Protein AF-A0A947XLY1-F1 (afdb_monomer_lite)

Sequence (46 aa):
AVASALAQAGISCNVIAGFYHDHLFVAHADGPRALAALQQLSEQAE

Structure (mmCIF, N/CA/C/O backbone):
data_AF-A0A947XLY1-F1
#
_entry.id   AF-A0A947XLY1-F1
#
loop_
_atom_site.group_PDB
_atom_site.id
_atom_site.type_symbol
_atom_site.label_atom_id
_atom_site.label_alt_id
_atom_site.label_comp_id
_atom_site.label_asym_id
_atom_site.label_entity_id
_atom_site.label_seq_id
_atom_site.pdbx_PDB_ins_code
_atom_site.Cartn_x
_atom_site.Cartn_y
_atom_site.Cartn_z
_atom_site.occupancy
_atom_site.B_iso_or_equiv
_atom_site.auth_seq_id
_atom_site.auth_comp_id
_atom_site.auth_asym_id
_atom_site.auth_atom_id
_atom_site.pdbx_PDB_model_num
ATOM 1 N N . ALA A 1 1 ? -7.122 2.634 7.822 1.00 88.94 1 ALA A N 1
ATOM 2 C CA . ALA A 1 1 ? -7.869 3.096 6.634 1.00 88.94 1 ALA A CA 1
ATOM 3 C C . ALA A 1 1 ? -7.057 2.863 5.361 1.00 88.94 1 ALA A C 1
ATOM 5 O O . ALA A 1 1 ? -7.349 1.904 4.665 1.00 88.94 1 ALA A O 1
ATOM 6 N N . VAL A 1 2 ? -5.985 3.629 5.118 1.00 94.94 2 VAL A N 1
ATOM 7 C CA . VAL A 1 2 ? -5.160 3.558 3.889 1.00 94.94 2 VAL A CA 1
ATOM 8 C C . VAL A 1 2 ? -4.610 2.153 3.594 1.00 94.94 2 VAL A C 1
ATOM 10 O O . VAL A 1 2 ? -4.938 1.571 2.566 1.00 94.94 2 VAL A O 1
ATOM 13 N N . ALA A 1 3 ? -3.831 1.565 4.512 1.00 94.38 3 ALA A N 1
ATOM 14 C CA . ALA A 1 3 ? -3.260 0.225 4.315 1.00 94.38 3 ALA A CA 1
ATOM 15 C C . ALA A 1 3 ? -4.338 -0.859 4.117 1.00 94.38 3 ALA A C 1
ATOM 17 O O . ALA A 1 3 ? -4.175 -1.763 3.303 1.00 94.38 3 ALA A O 1
ATOM 18 N N . SER A 1 4 ? -5.467 -0.743 4.823 1.00 95.31 4 SER A N 1
ATOM 19 C CA . SER A 1 4 ? -6.602 -1.660 4.680 1.00 95.31 4 SER A CA 1
ATOM 20 C C . SER A 1 4 ? -7.267 -1.541 3.308 1.00 95.31 4 SER A C 1
ATOM 22 O O . SER A 1 4 ? -7.592 -2.564 2.718 1.00 95.31 4 SER A O 1
ATOM 24 N N . ALA A 1 5 ? -7.434 -0.323 2.782 1.00 96.31 5 ALA A N 1
ATOM 25 C CA . ALA A 1 5 ? -8.013 -0.093 1.459 1.00 96.31 5 ALA A CA 1
ATOM 26 C C . ALA A 1 5 ? -7.134 -0.686 0.346 1.00 96.31 5 ALA A C 1
ATOM 28 O O . ALA A 1 5 ? -7.632 -1.388 -0.532 1.00 96.31 5 ALA A O 1
ATOM 29 N N . LEU A 1 6 ? -5.813 -0.493 0.427 1.00 97.12 6 LEU A N 1
ATOM 30 C CA . LEU A 1 6 ? -4.881 -1.105 -0.526 1.00 97.12 6 LEU A CA 1
ATOM 31 C C . LEU A 1 6 ? -4.880 -2.637 -0.424 1.00 97.12 6 LEU A C 1
ATOM 33 O O . LEU A 1 6 ? -4.928 -3.318 -1.449 1.00 97.12 6 LEU A O 1
ATOM 37 N N . ALA A 1 7 ? -4.922 -3.189 0.792 1.00 96.94 7 ALA A N 1
ATOM 38 C CA . ALA A 1 7 ? -5.015 -4.634 0.998 1.00 96.94 7 ALA A CA 1
ATOM 39 C C . ALA A 1 7 ? -6.316 -5.231 0.428 1.00 96.94 7 ALA A C 1
ATOM 41 O O . ALA A 1 7 ? -6.275 -6.288 -0.198 1.00 96.94 7 ALA A O 1
ATOM 42 N N . GLN A 1 8 ? -7.457 -4.546 0.577 1.00 96.81 8 GLN A N 1
ATOM 43 C CA . GLN A 1 8 ? -8.736 -4.962 -0.019 1.00 96.81 8 GLN A CA 1
ATOM 44 C C . GLN A 1 8 ? -8.696 -4.948 -1.554 1.00 96.81 8 GLN A C 1
ATOM 46 O O . GLN A 1 8 ? -9.305 -5.804 -2.190 1.00 96.81 8 GLN A O 1
ATOM 51 N N . ALA A 1 9 ? -7.928 -4.033 -2.153 1.00 96.19 9 ALA A N 1
ATOM 52 C CA . ALA A 1 9 ? -7.669 -4.007 -3.592 1.00 96.19 9 ALA A CA 1
ATOM 53 C C . ALA A 1 9 ? -6.625 -5.052 -4.055 1.00 96.19 9 ALA A C 1
ATOM 55 O O . ALA A 1 9 ? -6.314 -5.126 -5.250 1.00 96.19 9 ALA A O 1
ATOM 56 N N . GLY A 1 10 ? -6.071 -5.854 -3.137 1.00 97.56 10 GLY A N 1
ATOM 57 C CA . GLY A 1 10 ? -5.022 -6.836 -3.421 1.00 97.56 10 GLY A CA 1
ATOM 58 C C . GLY A 1 10 ? -3.667 -6.207 -3.751 1.00 97.56 10 GLY A C 1
ATOM 59 O O . GLY A 1 10 ? -2.873 -6.813 -4.466 1.00 97.56 10 GLY A O 1
ATOM 60 N N . ILE A 1 11 ? -3.412 -4.986 -3.274 1.00 98.00 11 ILE A N 1
ATOM 61 C CA . ILE A 1 11 ? -2.190 -4.227 -3.551 1.00 98.00 11 ILE A CA 1
ATOM 62 C C . ILE A 1 11 ? -1.307 -4.251 -2.306 1.00 98.00 11 ILE A C 1
ATOM 64 O O . ILE A 1 11 ? -1.661 -3.711 -1.256 1.00 98.00 11 ILE A O 1
ATOM 68 N N . SER A 1 12 ? -0.130 -4.864 -2.432 1.00 97.12 12 SER A N 1
ATOM 69 C CA . SER A 1 12 ? 0.912 -4.747 -1.412 1.00 97.12 12 SER A CA 1
ATOM 70 C C . SER A 1 12 ? 1.524 -3.349 -1.453 1.00 97.12 12 SER A C 1
ATOM 72 O O . SER A 1 12 ? 1.763 -2.799 -2.531 1.00 97.12 12 SER A O 1
ATOM 74 N N . CYS A 1 13 ? 1.811 -2.784 -0.282 1.00 97.12 13 CYS A N 1
ATOM 75 C CA . CYS A 1 13 ? 2.517 -1.517 -0.175 1.00 97.12 13 CYS A CA 1
ATOM 76 C C . CYS A 1 13 ? 3.562 -1.559 0.940 1.00 97.12 13 CYS A C 1
ATOM 78 O O . CYS A 1 13 ? 3.351 -2.169 1.988 1.00 97.12 13 CYS A O 1
ATOM 80 N N . ASN A 1 14 ? 4.678 -0.873 0.713 1.00 96.94 14 ASN A N 1
ATOM 81 C CA . ASN A 1 14 ? 5.656 -0.563 1.747 1.00 96.94 14 ASN A CA 1
ATOM 82 C C . ASN A 1 14 ? 5.411 0.871 2.211 1.00 96.94 14 ASN A C 1
ATOM 84 O O . ASN A 1 14 ? 5.425 1.792 1.393 1.00 96.94 14 ASN A O 1
ATOM 88 N N . VAL A 1 15 ? 5.190 1.058 3.508 1.00 95.00 15 VAL A N 1
ATOM 89 C CA . VAL A 1 15 ? 4.930 2.378 4.092 1.00 95.00 15 VAL A CA 1
ATOM 90 C C . VAL A 1 15 ? 6.201 2.899 4.750 1.00 95.00 15 VAL A C 1
ATOM 92 O O . VAL A 1 15 ? 6.839 2.186 5.524 1.00 95.00 15 VAL A O 1
ATOM 95 N N . ILE A 1 16 ? 6.555 4.147 4.458 1.00 96.38 16 ILE A N 1
ATOM 96 C CA . ILE A 1 16 ? 7.628 4.884 5.125 1.00 96.38 16 ILE A CA 1
ATOM 97 C C . ILE A 1 16 ? 7.007 6.076 5.841 1.00 96.38 16 ILE A C 1
ATOM 99 O O . ILE A 1 16 ? 6.496 6.988 5.192 1.00 96.38 16 ILE A O 1
ATOM 103 N N . ALA A 1 17 ? 7.091 6.081 7.169 1.00 96.19 17 ALA A N 1
ATOM 104 C CA . ALA A 1 17 ? 6.645 7.210 7.971 1.00 96.19 17 ALA A CA 1
ATOM 105 C C . ALA A 1 17 ? 7.615 8.387 7.807 1.00 96.19 17 ALA A C 1
ATOM 107 O O . ALA A 1 17 ? 8.789 8.294 8.179 1.00 96.19 17 ALA A O 1
ATOM 108 N N . GLY A 1 18 ? 7.141 9.476 7.207 1.00 95.56 18 GLY A N 1
ATOM 109 C CA . GLY A 1 18 ? 7.890 10.725 7.094 1.00 95.56 18 GLY A CA 1
ATOM 110 C C . GLY A 1 18 ? 7.491 11.720 8.181 1.00 95.56 18 GLY A C 1
ATOM 111 O O . GLY A 1 18 ? 6.488 11.551 8.864 1.00 95.56 18 GLY A O 1
ATOM 112 N N . PHE A 1 19 ? 8.275 12.790 8.335 1.00 96.44 19 PHE A N 1
ATOM 113 C CA . PHE A 1 19 ? 8.003 13.808 9.357 1.00 96.44 19 PHE A CA 1
ATOM 114 C C . PHE A 1 19 ? 6.677 14.550 9.121 1.00 96.44 19 PHE A C 1
ATOM 116 O O . PHE A 1 19 ? 5.940 14.809 10.065 1.00 96.44 19 PHE A O 1
ATOM 123 N N . TYR A 1 20 ? 6.375 14.884 7.863 1.00 96.94 20 TYR A N 1
ATOM 124 C CA . TYR A 1 20 ? 5.137 15.577 7.489 1.00 96.94 20 TYR A CA 1
ATOM 125 C C . TYR A 1 20 ? 4.071 14.627 6.945 1.00 96.94 20 TYR A C 1
ATOM 127 O O . TYR A 1 20 ? 2.887 14.809 7.217 1.00 96.94 20 TYR A O 1
ATOM 135 N N . HIS A 1 21 ? 4.488 13.627 6.167 1.00 95.44 21 HIS A N 1
ATOM 136 C CA . HIS A 1 21 ? 3.592 12.721 5.458 1.00 95.44 21 HIS A CA 1
ATOM 137 C C . HIS A 1 21 ? 4.200 11.327 5.358 1.00 95.44 21 HIS A C 1
ATOM 139 O O . HIS A 1 21 ? 5.421 11.176 5.260 1.00 95.44 21 HIS A O 1
ATOM 145 N N . ASP A 1 22 ? 3.328 10.328 5.299 1.00 95.44 22 ASP A N 1
ATOM 146 C CA . ASP A 1 22 ? 3.712 8.963 4.974 1.00 95.44 22 ASP A CA 1
ATOM 147 C C . ASP A 1 22 ? 3.903 8.810 3.464 1.00 95.44 22 ASP A C 1
ATOM 149 O O . ASP A 1 22 ? 3.135 9.340 2.658 1.00 95.44 22 ASP A O 1
ATOM 153 N N . HIS A 1 23 ? 4.913 8.037 3.077 1.00 95.62 23 HIS A N 1
ATOM 154 C CA . HIS A 1 23 ? 5.147 7.649 1.692 1.00 95.62 23 HIS A CA 1
ATOM 155 C C . HIS A 1 23 ? 4.787 6.181 1.510 1.00 95.62 23 HIS A C 1
ATOM 157 O O . HIS A 1 23 ? 5.269 5.319 2.246 1.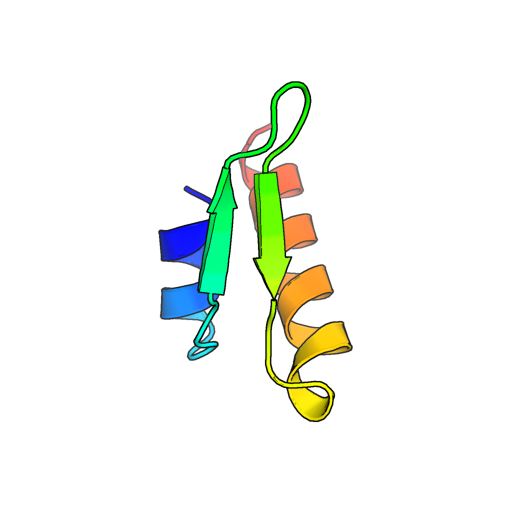00 95.62 23 HIS A O 1
ATOM 163 N N . LEU A 1 24 ? 3.957 5.893 0.510 1.00 96.44 24 LEU A N 1
ATOM 164 C CA . LEU A 1 24 ? 3.549 4.537 0.172 1.00 96.44 24 LEU A CA 1
ATOM 165 C C . LEU A 1 24 ? 4.179 4.128 -1.155 1.00 96.44 24 LEU A C 1
ATOM 167 O O . LEU A 1 24 ? 3.973 4.776 -2.180 1.00 96.44 24 LEU A O 1
ATOM 171 N N . PHE A 1 25 ? 4.917 3.023 -1.133 1.00 97.44 25 PHE A N 1
ATOM 172 C CA . PHE A 1 25 ? 5.526 2.424 -2.314 1.00 97.44 25 PHE A CA 1
ATOM 173 C C . PHE A 1 25 ? 4.753 1.171 -2.700 1.00 97.44 25 PHE A C 1
ATOM 175 O O . PHE A 1 25 ? 4.609 0.253 -1.895 1.00 97.44 25 PHE A O 1
ATOM 182 N N . VAL A 1 26 ? 4.293 1.122 -3.945 1.00 97.62 26 VAL A N 1
ATOM 183 C CA . VAL A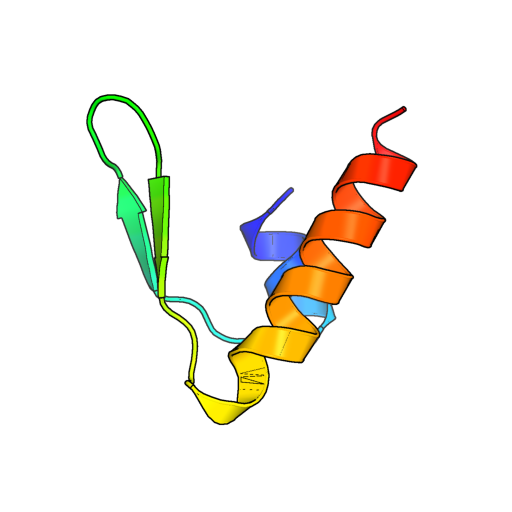 1 26 ? 3.591 -0.020 -4.545 1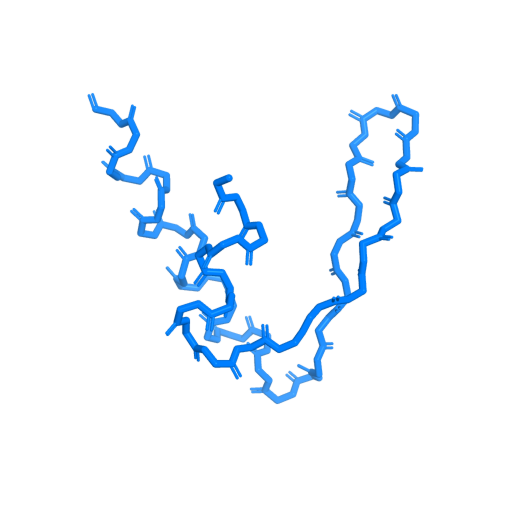.00 97.62 26 VAL A CA 1
ATOM 184 C C . VAL A 1 26 ? 4.352 -0.504 -5.777 1.00 97.62 26 VAL A C 1
ATOM 186 O O . VAL A 1 26 ? 5.250 0.183 -6.271 1.00 97.62 26 VAL A O 1
ATOM 189 N N . ALA A 1 27 ? 4.000 -1.681 -6.300 1.00 98.12 27 ALA A N 1
ATOM 190 C CA . ALA A 1 27 ? 4.513 -2.110 -7.596 1.00 98.12 27 ALA A CA 1
ATOM 191 C C . ALA A 1 27 ? 4.110 -1.096 -8.679 1.00 98.12 27 ALA A C 1
ATOM 193 O O . ALA A 1 27 ? 2.971 -0.635 -8.712 1.00 98.12 27 ALA A O 1
ATOM 194 N N . HIS A 1 28 ? 5.027 -0.768 -9.593 1.00 97.62 28 HIS A N 1
ATOM 195 C CA . HIS A 1 28 ? 4.788 0.251 -10.623 1.00 97.62 28 HIS A CA 1
ATOM 196 C C . HIS A 1 28 ? 3.518 -0.025 -11.448 1.00 97.62 28 HIS A C 1
ATOM 198 O O . HIS A 1 28 ? 2.747 0.886 -11.732 1.00 97.62 28 HIS A O 1
ATOM 204 N N . ALA A 1 29 ? 3.270 -1.294 -11.783 1.00 97.88 29 ALA A N 1
ATOM 205 C CA . ALA A 1 29 ? 2.080 -1.712 -12.523 1.00 97.88 29 ALA A CA 1
ATOM 206 C C . ALA A 1 29 ? 0.762 -1.470 -11.758 1.00 97.88 29 ALA A C 1
ATOM 208 O O . ALA A 1 29 ? -0.276 -1.270 -12.384 1.00 97.88 29 ALA A O 1
ATOM 209 N N . ASP A 1 30 ? 0.802 -1.444 -10.424 1.00 98.00 30 ASP A N 1
ATOM 210 C CA . ASP A 1 30 ? -0.371 -1.224 -9.576 1.00 98.00 30 ASP A CA 1
ATOM 211 C C . ASP A 1 30 ? -0.613 0.254 -9.252 1.00 98.00 30 ASP A C 1
ATOM 213 O O . ASP A 1 30 ? -1.664 0.580 -8.707 1.00 98.00 30 ASP A O 1
ATOM 217 N N . GLY A 1 31 ? 0.302 1.162 -9.611 1.00 97.69 31 GLY A N 1
ATOM 218 C CA . GLY A 1 31 ? 0.205 2.595 -9.306 1.00 97.69 31 GLY A CA 1
ATOM 219 C C . GLY A 1 31 ? -1.164 3.219 -9.629 1.00 97.69 31 GLY A C 1
ATOM 220 O O . GLY A 1 31 ? -1.784 3.791 -8.730 1.00 97.69 31 GLY A O 1
ATOM 221 N N . PRO A 1 32 ? -1.695 3.063 -10.858 1.00 98.12 32 PRO A N 1
ATOM 222 C CA . PRO A 1 32 ? -3.016 3.587 -11.211 1.00 98.12 32 PRO A CA 1
ATOM 223 C C . PRO A 1 32 ? -4.156 2.997 -10.367 1.00 98.12 32 PRO A C 1
ATOM 225 O O . PRO A 1 32 ? -5.060 3.719 -9.952 1.00 98.12 32 PRO A O 1
ATOM 228 N N . ARG A 1 33 ? -4.102 1.690 -10.070 1.00 98.12 33 ARG A N 1
ATOM 229 C CA . ARG A 1 33 ? -5.114 1.002 -9.250 1.00 98.12 33 ARG A CA 1
ATOM 230 C C . ARG A 1 33 ? -5.048 1.444 -7.790 1.00 98.12 33 ARG A C 1
ATOM 232 O O . ARG A 1 33 ? -6.087 1.619 -7.162 1.00 98.12 33 ARG A O 1
ATOM 239 N N . ALA A 1 34 ? -3.840 1.643 -7.265 1.00 98.12 34 ALA A N 1
ATOM 240 C CA . ALA A 1 34 ? -3.619 2.138 -5.915 1.00 98.12 34 ALA A CA 1
ATOM 241 C C . ALA A 1 34 ? -4.202 3.545 -5.7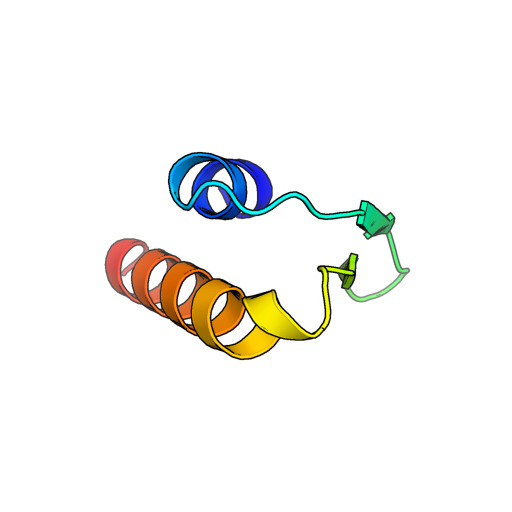56 1.00 98.12 34 ALA A C 1
ATOM 243 O O . ALA A 1 34 ? -4.947 3.786 -4.812 1.00 98.12 34 ALA A O 1
ATOM 244 N N . LEU A 1 35 ? -3.941 4.447 -6.711 1.00 97.75 35 LEU A N 1
ATOM 245 C CA . LEU A 1 35 ? -4.528 5.789 -6.706 1.00 97.75 35 LEU A CA 1
ATOM 246 C C . LEU A 1 35 ? -6.060 5.753 -6.716 1.00 97.75 35 LEU A C 1
ATOM 248 O O . LEU A 1 35 ? -6.675 6.435 -5.901 1.00 97.75 35 LEU A O 1
ATOM 252 N N . ALA A 1 36 ? -6.668 4.928 -7.574 1.00 98.00 36 ALA A N 1
ATOM 253 C CA . ALA A 1 36 ? -8.124 4.792 -7.632 1.00 98.00 36 ALA A CA 1
ATOM 254 C C . ALA A 1 36 ? -8.718 4.308 -6.295 1.00 98.00 36 ALA A C 1
ATOM 256 O O . ALA A 1 36 ? -9.693 4.878 -5.812 1.00 98.00 36 ALA A O 1
ATOM 257 N N . ALA A 1 37 ? -8.101 3.309 -5.653 1.00 97.31 37 ALA A N 1
ATOM 258 C CA . ALA A 1 37 ? -8.545 2.818 -4.346 1.00 97.31 37 ALA A CA 1
ATOM 259 C C . ALA A 1 37 ? -8.4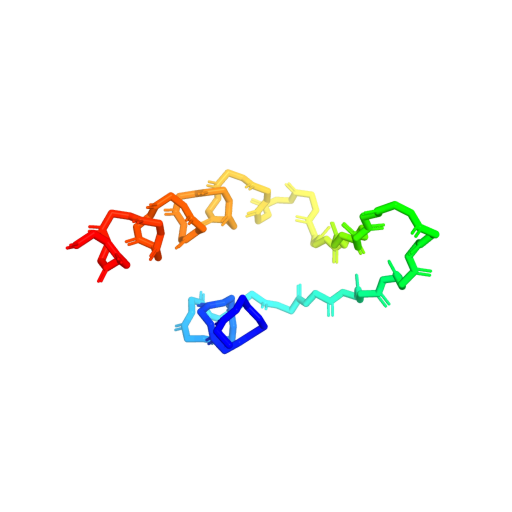36 3.892 -3.245 1.00 97.31 37 ALA A C 1
ATOM 261 O O . ALA A 1 37 ? -9.300 3.985 -2.375 1.00 97.31 37 ALA A O 1
ATOM 262 N N . LEU A 1 38 ? -7.388 4.723 -3.283 1.00 96.81 38 LEU A N 1
ATOM 263 C CA . LEU A 1 38 ? -7.209 5.822 -2.328 1.00 96.81 38 LEU A CA 1
ATOM 264 C C . LEU A 1 38 ? -8.204 6.968 -2.558 1.00 96.81 38 LEU A C 1
ATOM 266 O O . LEU A 1 38 ? -8.674 7.557 -1.588 1.00 96.81 38 LEU A O 1
ATOM 270 N N . GLN A 1 39 ? -8.554 7.260 -3.812 1.00 97.12 39 GLN A N 1
ATOM 271 C CA . GLN A 1 39 ? -9.594 8.237 -4.148 1.00 97.12 39 GLN A CA 1
ATOM 272 C C . GLN A 1 39 ? -10.967 7.779 -3.647 1.00 97.12 39 GLN A C 1
ATOM 274 O O . GLN A 1 39 ? -11.630 8.532 -2.941 1.00 97.12 39 GLN A O 1
ATOM 279 N N . GLN A 1 40 ? -11.335 6.519 -3.898 1.00 96.38 40 GLN A N 1
ATOM 280 C CA . GLN A 1 40 ? -12.578 5.933 -3.381 1.00 96.38 40 GLN A CA 1
ATOM 281 C C . GLN A 1 40 ? -12.645 5.972 -1.851 1.00 96.38 40 GLN A C 1
ATOM 283 O O . GLN A 1 40 ? -13.684 6.294 -1.283 1.00 96.38 40 GLN A O 1
ATOM 288 N N . LEU A 1 41 ? -11.532 5.674 -1.172 1.00 96.06 41 LEU A N 1
ATOM 289 C CA . LEU A 1 41 ? -11.454 5.791 0.284 1.00 96.06 41 LEU A CA 1
ATOM 290 C C . LEU A 1 41 ? -11.715 7.232 0.753 1.00 96.06 41 LEU A C 1
ATOM 292 O O . LEU A 1 41 ? -12.357 7.418 1.782 1.00 96.06 41 LEU A O 1
ATOM 296 N N . SER A 1 42 ? -11.211 8.233 0.024 1.00 95.81 42 SER A N 1
ATOM 297 C CA . SER A 1 42 ? -11.425 9.647 0.349 1.00 95.81 42 SER A CA 1
ATOM 298 C C . SER A 1 42 ? -12.882 10.064 0.167 1.00 95.81 42 SER A C 1
ATOM 300 O O . SER A 1 42 ? -13.408 10.767 1.019 1.00 95.81 42 SER A O 1
ATOM 302 N N . GLU A 1 43 ? -13.534 9.618 -0.908 1.00 95.31 43 GLU A N 1
ATOM 303 C CA . GLU A 1 43 ? -14.952 9.899 -1.183 1.00 95.31 43 GLU A CA 1
ATOM 304 C C . GLU A 1 43 ? -15.881 9.260 -0.141 1.00 95.31 43 GLU A C 1
ATOM 306 O O . GLU A 1 43 ? -16.922 9.810 0.185 1.00 95.31 43 GLU A O 1
ATOM 311 N N . GLN A 1 44 ? -15.504 8.099 0.402 1.00 90.50 44 GLN A N 1
ATOM 312 C CA . GLN A 1 44 ? -16.258 7.413 1.459 1.00 90.50 44 GLN A CA 1
ATOM 313 C C . GLN A 1 44 ? -16.043 8.005 2.857 1.00 90.50 44 GLN A C 1
ATOM 315 O O . GLN A 1 44 ? -16.728 7.604 3.798 1.00 90.50 44 GLN A O 1
ATOM 320 N N . ALA A 1 45 ? -15.035 8.863 3.017 1.00 81.81 45 ALA A N 1
ATOM 321 C CA . ALA A 1 45 ? -14.718 9.506 4.285 1.00 81.81 45 ALA A CA 1
ATOM 322 C C . ALA A 1 45 ? -15.447 10.850 4.474 1.00 81.81 45 ALA A C 1
ATOM 324 O O . ALA A 1 45 ? -15.415 11.373 5.591 1.00 81.81 45 ALA A O 1
ATOM 325 N N . GLU A 1 46 ? -16.074 11.388 3.419 1.00 53.56 46 GLU A N 1
ATOM 326 C CA . GLU A 1 46 ? -17.066 12.477 3.492 1.00 53.56 46 GLU A CA 1
ATOM 327 C C . GLU A 1 46 ? -18.440 11.963 3.949 1.00 53.56 46 GLU A C 1
ATOM 329 O O . GLU A 1 46 ? -19.085 12.687 4.744 1.00 53.56 46 GLU A O 1
#

Foldseek 3Di:
DLCVLCVVLVWDWDWDD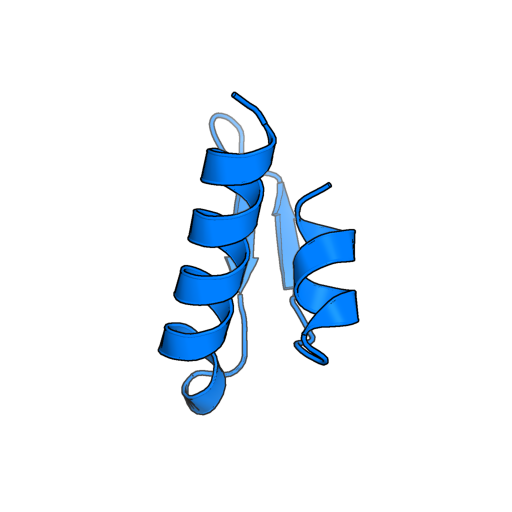DPVDIDIDTDPVCVVVSVVSVVVVVVVVD

pLDDT: mean 95.18, std 6.79, range [53.56, 98.12]

Secondary structure (DSSP, 8-state):
-HHHHHHHTT--EEEEE-SS-EEEEE-GGGHHHHHHHHHHHHHTT-

Radius of gyration: 10.55 Å; chains: 1; bounding box: 25×22×22 Å